Protein AF-A0A958YQZ8-F1 (afdb_monomer_lite)

Foldseek 3Di:
DPPDDDDPCVLVVVLVVVLVVLVVVVVVPPPPPDDVQLNVQQNVLVVQVSVLVVCCVPPNDDPVVSLVSQLVSQLSNCVRNVPWDQFPVCVVHTGGDDPVRRSVVRSCVSSVVVVVVVVVVPD

Structure (mmCIF, N/CA/C/O backbone):
data_AF-A0A958YQZ8-F1
#
_entry.id   AF-A0A958YQZ8-F1
#
loop_
_atom_site.group_PDB
_atom_site.id
_atom_site.type_symbol
_atom_site.label_atom_id
_atom_site.label_alt_id
_atom_site.label_comp_id
_atom_site.label_asym_id
_atom_site.label_entity_id
_atom_site.label_seq_id
_atom_site.pdbx_PDB_ins_code
_atom_site.Cartn_x
_atom_site.Cartn_y
_atom_site.Cartn_z
_atom_site.occupancy
_atom_site.B_iso_or_equiv
_atom_site.auth_seq_id
_atom_site.auth_comp_id
_atom_site.auth_asym_id
_atom_site.auth_atom_id
_atom_site.pdbx_PDB_model_num
ATOM 1 N N . MET A 1 1 ? -17.146 -11.829 32.261 1.00 47.09 1 MET A N 1
ATOM 2 C CA . MET A 1 1 ? -16.973 -10.360 32.243 1.00 47.09 1 MET A CA 1
ATOM 3 C C . MET A 1 1 ? -15.507 -10.042 31.974 1.00 47.09 1 MET A C 1
ATOM 5 O O . MET A 1 1 ? -14.703 -10.143 32.888 1.00 47.09 1 MET A O 1
ATOM 9 N N . HIS A 1 2 ? -15.154 -9.687 30.736 1.00 42.66 2 HIS A N 1
ATOM 10 C CA . HIS A 1 2 ? -13.933 -8.927 30.452 1.00 42.66 2 HIS A CA 1
ATOM 11 C C . HIS A 1 2 ? -14.367 -7.491 30.143 1.00 42.66 2 HIS A C 1
ATOM 13 O O . HIS A 1 2 ? -14.780 -7.169 29.036 1.00 42.66 2 HIS A O 1
ATOM 19 N N . THR A 1 3 ? -14.352 -6.649 31.176 1.00 56.81 3 THR A N 1
ATOM 20 C CA . THR A 1 3 ? -14.860 -5.264 31.177 1.00 56.81 3 THR A CA 1
ATOM 21 C C . THR A 1 3 ? -13.727 -4.255 30.950 1.00 56.81 3 THR A C 1
ATOM 23 O O . THR A 1 3 ? -13.669 -3.209 31.592 1.00 56.81 3 THR A O 1
ATOM 26 N N . LYS A 1 4 ? -12.765 -4.576 30.079 1.00 54.59 4 LYS A N 1
ATOM 27 C CA . LYS A 1 4 ? -11.696 -3.646 29.693 1.00 54.59 4 LYS A CA 1
ATOM 28 C C . LYS A 1 4 ? -11.652 -3.551 28.178 1.00 54.59 4 LYS A C 1
ATOM 30 O O . LYS A 1 4 ? -11.360 -4.539 27.517 1.00 54.59 4 LYS A O 1
ATOM 35 N N . LYS A 1 5 ? -11.924 -2.353 27.649 1.00 55.47 5 LYS A N 1
ATOM 36 C CA . LYS A 1 5 ? -11.602 -2.016 26.260 1.00 55.47 5 LYS A CA 1
ATOM 37 C C . LYS A 1 5 ? -10.091 -2.175 26.094 1.00 55.47 5 LYS A C 1
ATOM 39 O O . LYS A 1 5 ? -9.326 -1.454 26.734 1.00 55.47 5 LYS A O 1
ATOM 44 N N . THR A 1 6 ? -9.671 -3.154 25.305 1.00 55.38 6 THR A N 1
ATOM 45 C CA . THR A 1 6 ? -8.283 -3.291 24.871 1.00 55.38 6 THR A CA 1
ATOM 46 C C . THR A 1 6 ? -7.957 -2.112 23.956 1.00 55.38 6 THR A C 1
ATOM 48 O O . THR A 1 6 ? -8.745 -1.825 23.060 1.00 55.38 6 THR A O 1
ATOM 51 N N . PRO A 1 7 ? -6.863 -1.374 24.194 1.00 57.25 7 PRO A N 1
ATOM 52 C CA . PRO A 1 7 ? -6.561 -0.182 23.415 1.00 57.25 7 PRO A CA 1
ATOM 53 C C . PRO A 1 7 ? -6.204 -0.545 21.968 1.00 57.25 7 PRO A C 1
ATOM 55 O O . PRO A 1 7 ? -5.241 -1.259 21.716 1.00 57.25 7 PRO A O 1
ATOM 58 N N . ASN A 1 8 ? -6.940 0.027 21.018 1.00 59.41 8 ASN A N 1
ATOM 59 C CA . ASN A 1 8 ? -6.825 -0.184 19.569 1.00 59.41 8 ASN A CA 1
ATOM 60 C C . ASN A 1 8 ? -5.591 0.527 18.954 1.00 59.41 8 ASN A C 1
ATOM 62 O O . ASN A 1 8 ? -5.487 0.695 17.745 1.00 59.41 8 ASN A O 1
ATOM 66 N N . LEU A 1 9 ? -4.668 1.022 19.785 1.00 64.06 9 LEU A N 1
ATOM 67 C CA . LEU A 1 9 ? -3.596 1.946 19.389 1.00 64.06 9 LEU A CA 1
ATOM 68 C C . LEU A 1 9 ? -2.287 1.246 18.985 1.00 64.06 9 LEU A C 1
ATOM 70 O O . LEU A 1 9 ? -1.330 1.921 18.607 1.00 64.06 9 LEU A O 1
ATOM 74 N N . GLY A 1 10 ? -2.227 -0.090 19.034 1.00 70.44 10 GLY A N 1
ATOM 75 C CA . GLY A 1 10 ? -1.035 -0.857 18.645 1.00 70.44 10 GLY A CA 1
ATOM 76 C C . GLY A 1 10 ? -0.587 -0.583 17.204 1.00 70.44 10 GLY A C 1
ATOM 77 O O . GLY A 1 10 ? 0.603 -0.387 16.956 1.00 70.44 10 GLY A O 1
ATOM 78 N N . GLY A 1 11 ? -1.540 -0.450 16.273 1.00 78.75 11 GLY A N 1
ATOM 79 C CA . GLY A 1 11 ? -1.259 -0.113 14.873 1.00 78.75 11 GLY A CA 1
ATOM 80 C C . GLY A 1 11 ? -0.592 1.255 14.691 1.00 78.75 11 GLY A C 1
ATOM 81 O O . GLY A 1 11 ? 0.258 1.415 13.817 1.00 78.75 11 GLY A O 1
ATOM 82 N N . VAL A 1 12 ? -0.896 2.226 15.562 1.00 83.12 12 VAL A N 1
ATOM 83 C CA . VAL A 1 12 ? -0.253 3.553 15.558 1.00 83.12 12 VAL A CA 1
ATOM 84 C C . VAL A 1 12 ? 1.229 3.436 15.913 1.00 83.12 12 VAL A C 1
ATOM 86 O O . VAL A 1 12 ? 2.073 4.045 15.257 1.00 83.12 12 VAL A O 1
ATOM 89 N N . GLY A 1 13 ? 1.562 2.615 16.914 1.00 8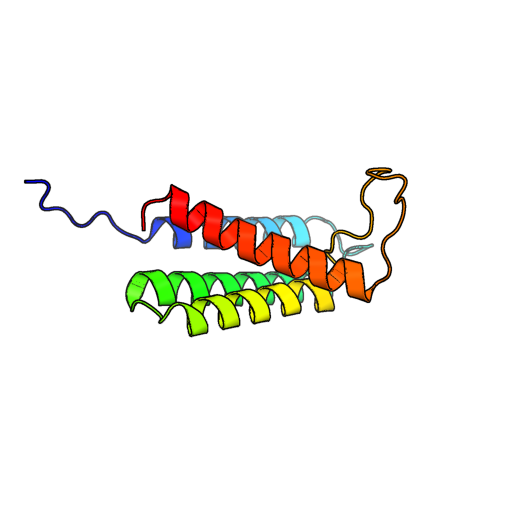5.94 13 GLY A N 1
ATOM 90 C CA . GLY A 1 13 ? 2.948 2.365 17.313 1.00 85.94 13 GLY A CA 1
ATOM 91 C C . GLY A 1 13 ? 3.769 1.704 16.204 1.00 85.94 13 GLY A C 1
ATOM 92 O O . GLY A 1 13 ? 4.882 2.149 15.921 1.00 85.94 13 GLY A O 1
ATOM 93 N N . ILE A 1 14 ? 3.198 0.698 15.529 1.00 87.50 14 ILE A N 1
ATOM 94 C CA . ILE A 1 14 ? 3.838 0.021 14.388 1.00 87.50 14 ILE A CA 1
ATOM 95 C C . ILE A 1 14 ? 4.070 1.007 13.237 1.00 87.50 14 ILE A C 1
ATOM 97 O O . ILE A 1 14 ? 5.170 1.062 12.691 1.00 87.50 14 ILE A O 1
ATOM 101 N N . PHE A 1 15 ? 3.066 1.822 12.901 1.00 89.38 15 PHE A N 1
ATOM 102 C CA . PHE A 1 15 ? 3.170 2.817 11.835 1.00 89.38 15 PHE A CA 1
ATOM 103 C C . PHE A 1 15 ? 4.274 3.850 12.098 1.00 89.38 15 PHE A C 1
ATOM 105 O O . PHE A 1 15 ? 5.068 4.145 11.200 1.00 89.38 15 PHE A O 1
ATOM 112 N N . ILE A 1 16 ? 4.356 4.374 13.327 1.00 89.31 16 ILE A N 1
ATOM 113 C CA . ILE A 1 16 ? 5.389 5.344 13.716 1.00 89.31 16 ILE A CA 1
ATOM 114 C C . ILE A 1 16 ? 6.776 4.704 13.635 1.00 89.31 16 ILE A C 1
ATOM 116 O O . ILE A 1 16 ? 7.675 5.287 13.030 1.00 89.31 16 ILE A O 1
ATOM 120 N N . ALA A 1 17 ? 6.948 3.504 14.200 1.00 90.88 17 ALA A N 1
ATOM 121 C CA . ALA A 1 17 ? 8.227 2.801 14.175 1.00 90.88 17 ALA A CA 1
ATOM 122 C C . ALA A 1 17 ? 8.686 2.522 12.736 1.00 90.88 17 ALA A C 1
ATOM 124 O O . ALA A 1 17 ? 9.812 2.857 12.377 1.00 90.88 17 ALA A O 1
ATOM 125 N N . PHE A 1 18 ? 7.794 1.998 11.892 1.00 90.00 18 PHE A N 1
ATOM 126 C CA . PHE A 1 18 ? 8.078 1.705 10.488 1.00 90.00 18 PHE A CA 1
ATOM 127 C C . PHE A 1 18 ? 8.444 2.961 9.687 1.00 90.00 18 PHE A C 1
ATOM 129 O O . PHE A 1 18 ? 9.461 2.976 8.992 1.00 90.00 18 PHE A O 1
ATOM 136 N N . SER A 1 19 ? 7.662 4.036 9.829 1.00 89.31 19 SER A N 1
ATOM 137 C CA . SER A 1 19 ? 7.919 5.308 9.140 1.00 89.31 19 SER A CA 1
ATOM 138 C C . SER A 1 19 ? 9.268 5.898 9.547 1.00 89.31 19 SER A C 1
ATOM 140 O O . SER A 1 19 ? 10.052 6.309 8.692 1.00 89.31 19 SER A O 1
ATOM 142 N N . LEU A 1 20 ? 9.582 5.877 10.846 1.00 89.56 20 LEU A N 1
ATOM 143 C CA . LEU A 1 20 ? 10.845 6.391 11.363 1.00 89.56 20 LEU A CA 1
ATOM 144 C C . LEU A 1 20 ? 12.036 5.536 10.908 1.00 89.56 20 LEU A C 1
ATOM 146 O O . LEU A 1 20 ? 13.055 6.085 10.495 1.00 89.56 20 LEU A O 1
ATOM 150 N N . SER A 1 21 ? 11.908 4.204 10.920 1.00 88.94 21 SER A N 1
ATOM 151 C CA . SER A 1 21 ? 12.942 3.300 10.405 1.00 88.94 21 SER A CA 1
ATOM 152 C C . SER A 1 21 ? 13.251 3.572 8.934 1.00 88.94 21 SER A C 1
ATOM 154 O O . SER A 1 21 ? 14.421 3.659 8.569 1.00 88.94 21 SER A O 1
ATOM 156 N N . ILE A 1 22 ? 12.227 3.768 8.100 1.00 85.25 22 ILE A N 1
ATOM 157 C CA . ILE A 1 22 ? 12.399 4.100 6.680 1.00 85.25 22 ILE A CA 1
ATOM 158 C C . ILE A 1 22 ? 13.086 5.457 6.502 1.00 85.25 22 ILE A C 1
ATOM 160 O O . ILE A 1 22 ? 13.984 5.576 5.671 1.00 85.25 22 ILE A O 1
ATOM 164 N N . MET A 1 23 ? 12.711 6.468 7.291 1.00 84.25 23 MET A N 1
ATOM 165 C CA . MET A 1 23 ? 13.344 7.790 7.233 1.00 84.25 23 MET A CA 1
ATOM 166 C C . MET A 1 23 ? 14.817 7.747 7.653 1.00 84.25 23 MET A C 1
ATOM 168 O O . MET A 1 23 ? 15.659 8.336 6.980 1.00 84.25 23 MET A O 1
ATOM 172 N N . ILE A 1 24 ? 15.144 7.028 8.732 1.00 85.62 24 ILE A N 1
ATOM 173 C CA . ILE A 1 24 ? 16.522 6.894 9.224 1.00 85.62 24 ILE A CA 1
ATOM 174 C C . ILE A 1 24 ? 17.371 6.106 8.224 1.00 85.62 24 ILE A C 1
ATOM 176 O O . ILE A 1 24 ? 18.436 6.569 7.827 1.00 85.62 24 ILE A O 1
ATOM 180 N N . LEU A 1 25 ? 16.903 4.938 7.776 1.00 82.81 25 LEU A N 1
ATOM 181 C CA . LEU A 1 25 ? 17.641 4.112 6.815 1.00 82.81 25 LEU A CA 1
ATOM 182 C C . LEU A 1 25 ? 17.796 4.814 5.462 1.00 82.81 25 LEU A C 1
ATOM 184 O O . LEU A 1 25 ? 18.869 4.750 4.862 1.00 82.81 25 LEU A O 1
ATOM 188 N N . GLY A 1 26 ? 16.749 5.506 5.006 1.00 77.88 26 GLY A N 1
ATOM 189 C CA . GLY A 1 26 ? 16.775 6.316 3.792 1.00 77.88 26 GLY A CA 1
ATOM 190 C C . GLY A 1 26 ? 17.726 7.510 3.890 1.00 77.88 26 GLY A C 1
ATOM 191 O O . GLY A 1 26 ? 18.358 7.847 2.898 1.00 77.88 26 GLY A O 1
ATOM 192 N N . GLY A 1 27 ? 17.868 8.119 5.072 1.00 74.94 27 GLY A N 1
ATOM 193 C CA . GLY A 1 27 ? 18.816 9.212 5.314 1.00 74.94 27 GLY A CA 1
ATOM 194 C C . GLY A 1 27 ? 20.270 8.763 5.510 1.00 74.94 27 GLY A C 1
ATOM 195 O O . GLY A 1 27 ? 21.182 9.516 5.182 1.00 74.94 27 GLY A O 1
ATOM 196 N N . LEU A 1 28 ? 20.502 7.549 6.029 1.00 76.44 28 LEU A N 1
ATOM 197 C CA . LEU A 1 28 ? 21.845 6.989 6.252 1.00 76.44 28 LEU A CA 1
ATOM 198 C C . LEU A 1 28 ? 22.474 6.397 4.984 1.00 76.44 28 LEU A C 1
ATOM 200 O O . LEU A 1 28 ? 23.694 6.436 4.829 1.00 76.44 28 LEU A O 1
ATOM 204 N N . LYS A 1 29 ? 21.667 5.839 4.073 1.00 69.56 29 LYS A N 1
ATOM 205 C CA . LYS A 1 29 ? 22.131 5.482 2.727 1.00 69.56 29 LYS A CA 1
ATOM 206 C C . LYS A 1 29 ? 22.280 6.773 1.925 1.00 69.56 29 LYS A C 1
ATOM 208 O O . LYS A 1 29 ? 21.316 7.234 1.324 1.00 69.56 29 LYS A O 1
ATOM 213 N N . SER A 1 30 ? 23.481 7.353 1.939 1.00 55.16 30 SER A N 1
ATOM 214 C CA . SER A 1 30 ? 23.836 8.533 1.145 1.00 55.16 30 SER A CA 1
ATOM 215 C C . SER A 1 30 ? 23.243 8.466 -0.267 1.00 55.16 30 SER A C 1
ATOM 217 O O . SER A 1 30 ? 23.299 7.431 -0.931 1.00 55.16 30 SER A O 1
ATOM 219 N N . PHE A 1 31 ? 22.657 9.591 -0.676 1.00 57.47 31 PHE A N 1
ATOM 220 C CA . PHE A 1 31 ? 21.773 9.844 -1.820 1.00 57.47 31 PHE A CA 1
ATOM 221 C C . PHE A 1 31 ? 22.336 9.561 -3.231 1.00 57.47 31 PHE A C 1
ATOM 223 O O . PHE A 1 31 ? 22.003 10.274 -4.171 1.00 57.47 31 PHE A O 1
ATOM 230 N N . GLU A 1 32 ? 23.176 8.549 -3.430 1.00 55.50 32 GLU A N 1
ATOM 231 C CA . GLU A 1 32 ? 23.785 8.303 -4.745 1.00 55.50 32 GLU A CA 1
ATOM 232 C C . GLU A 1 32 ? 22.815 7.620 -5.725 1.00 55.50 32 GLU A C 1
ATOM 234 O O . GLU A 1 32 ? 22.854 7.886 -6.923 1.00 55.50 32 GLU A O 1
ATOM 239 N N . HIS A 1 33 ? 21.877 6.802 -5.228 1.00 54.50 33 HIS A N 1
ATOM 240 C CA . HIS A 1 33 ? 20.911 6.086 -6.080 1.00 54.50 33 HIS A CA 1
ATOM 241 C C . HIS A 1 33 ? 19.474 6.039 -5.547 1.00 54.50 33 HIS A C 1
ATOM 243 O O . HIS A 1 33 ? 18.587 5.513 -6.219 1.00 54.50 33 HIS A O 1
ATOM 249 N N . PHE A 1 34 ? 19.212 6.580 -4.354 1.00 57.84 34 PHE A N 1
ATOM 250 C CA . PHE A 1 34 ? 17.878 6.541 -3.762 1.00 57.84 34 PHE A CA 1
ATOM 251 C C . PHE A 1 34 ? 17.115 7.833 -4.067 1.00 57.84 34 PHE A C 1
ATOM 253 O O . PHE A 1 34 ? 17.467 8.913 -3.592 1.00 57.84 34 PHE A O 1
ATOM 260 N N . GLN A 1 35 ? 16.066 7.729 -4.884 1.00 69.94 35 GLN A N 1
ATOM 261 C CA . GLN A 1 35 ? 15.237 8.870 -5.262 1.00 69.94 35 GLN A CA 1
ATOM 262 C C . GLN A 1 35 ? 14.391 9.299 -4.059 1.00 69.94 35 GLN A C 1
ATOM 264 O O . GLN A 1 35 ? 13.367 8.690 -3.760 1.00 69.94 35 GLN A O 1
ATOM 269 N N . ILE A 1 36 ? 14.796 10.378 -3.383 1.00 73.50 36 ILE A N 1
ATOM 270 C CA . ILE A 1 36 ? 14.067 10.987 -2.250 1.00 73.50 36 ILE A CA 1
ATOM 271 C C . ILE A 1 36 ? 12.573 11.150 -2.566 1.00 73.50 36 ILE A C 1
ATOM 273 O O . ILE A 1 36 ? 11.725 10.922 -1.706 1.00 73.50 36 ILE A O 1
ATOM 277 N N . GLY A 1 37 ? 12.244 11.488 -3.818 1.00 73.50 37 GLY A N 1
ATOM 278 C CA . GLY A 1 37 ? 10.865 11.572 -4.294 1.00 73.50 37 GLY A CA 1
ATOM 279 C C . GLY A 1 37 ? 10.081 10.274 -4.085 1.00 73.50 37 GLY A C 1
ATOM 280 O O . GLY A 1 37 ? 9.003 10.317 -3.501 1.00 73.50 37 GLY A O 1
ATOM 281 N N . GLN A 1 38 ? 10.635 9.121 -4.475 1.00 74.56 38 GLN A N 1
ATOM 282 C CA . GLN A 1 38 ? 9.991 7.813 -4.294 1.00 74.56 38 GLN A CA 1
ATOM 283 C C . GLN A 1 38 ? 9.768 7.486 -2.813 1.00 74.56 38 GLN A C 1
ATOM 285 O O . GLN A 1 38 ? 8.727 6.942 -2.455 1.00 74.56 38 GLN A O 1
ATOM 290 N N . LEU A 1 39 ? 10.706 7.871 -1.940 1.00 78.81 39 LEU A N 1
ATOM 291 C CA . LEU A 1 39 ? 10.572 7.692 -0.494 1.00 78.81 39 LEU A CA 1
ATOM 292 C C . LEU A 1 39 ? 9.427 8.523 0.090 1.00 78.81 39 LEU A C 1
ATOM 294 O O . LEU A 1 39 ? 8.607 8.004 0.843 1.00 78.81 39 LEU A O 1
ATOM 298 N N . LEU A 1 40 ? 9.366 9.810 -0.259 1.00 80.50 40 LEU A N 1
ATOM 299 C CA . LEU A 1 40 ? 8.310 10.717 0.198 1.00 80.50 40 LEU A CA 1
ATOM 300 C C . LEU A 1 40 ? 6.938 10.266 -0.300 1.00 80.50 40 LEU A C 1
ATOM 302 O O . LEU A 1 40 ? 5.957 10.310 0.438 1.00 80.50 40 LEU A O 1
ATOM 306 N N . LEU A 1 41 ? 6.884 9.797 -1.541 1.00 77.81 41 LEU A N 1
ATOM 307 C CA . LEU A 1 41 ? 5.684 9.263 -2.159 1.00 77.81 41 LEU A CA 1
ATOM 308 C C . LEU A 1 41 ? 5.221 7.959 -1.493 1.00 77.81 41 LEU A C 1
ATOM 310 O O . LEU A 1 41 ? 4.032 7.806 -1.207 1.00 77.81 41 LEU A O 1
ATOM 314 N N . LEU A 1 42 ? 6.153 7.057 -1.174 1.00 80.12 42 LEU A N 1
ATOM 315 C CA . LEU A 1 42 ? 5.872 5.857 -0.389 1.00 80.12 42 LEU A CA 1
ATOM 316 C C . LEU A 1 42 ? 5.335 6.227 1.000 1.00 80.12 42 LEU A C 1
ATOM 318 O O . LEU A 1 42 ? 4.293 5.709 1.396 1.00 80.12 42 LEU A O 1
ATOM 322 N N . LEU A 1 43 ? 5.998 7.153 1.707 1.00 85.75 43 LEU A N 1
ATOM 323 C CA . LEU A 1 43 ? 5.570 7.659 3.017 1.00 85.75 43 LEU A CA 1
ATOM 324 C C . LEU A 1 43 ? 4.160 8.265 2.956 1.00 85.75 43 LEU A C 1
ATOM 326 O O . LEU A 1 43 ? 3.323 7.972 3.810 1.00 85.75 43 LEU A O 1
ATOM 330 N N . ALA A 1 44 ? 3.857 9.062 1.929 1.00 82.94 44 ALA A N 1
ATOM 331 C CA . ALA A 1 44 ? 2.525 9.624 1.725 1.00 82.94 44 ALA A CA 1
ATOM 332 C C . ALA A 1 44 ? 1.469 8.524 1.524 1.00 82.94 44 ALA A C 1
ATOM 334 O O . ALA A 1 44 ? 0.412 8.554 2.155 1.00 82.94 44 ALA A O 1
ATOM 335 N N . ALA A 1 45 ? 1.767 7.518 0.700 1.00 79.00 45 ALA A N 1
ATOM 336 C CA . ALA A 1 45 ? 0.832 6.440 0.407 1.00 79.00 45 ALA A CA 1
ATOM 337 C C . ALA A 1 45 ? 0.562 5.532 1.624 1.00 79.00 45 ALA A C 1
ATOM 339 O O . ALA A 1 45 ? -0.600 5.234 1.915 1.00 79.00 45 ALA A O 1
ATOM 340 N N . ILE A 1 46 ? 1.595 5.157 2.394 1.00 83.25 46 ILE A N 1
ATOM 341 C CA . ILE A 1 46 ? 1.403 4.398 3.645 1.00 83.25 46 ILE A CA 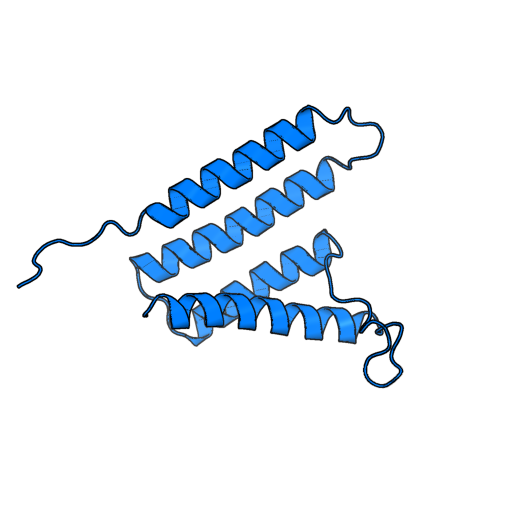1
ATOM 342 C C . ILE A 1 46 ? 0.657 5.225 4.700 1.00 83.25 46 ILE A C 1
ATOM 344 O O . ILE A 1 46 ? -0.140 4.670 5.451 1.00 83.25 46 ILE A O 1
ATOM 348 N N . THR A 1 47 ? 0.855 6.548 4.725 1.00 87.06 47 THR A N 1
ATOM 349 C CA . THR A 1 47 ? 0.141 7.456 5.634 1.00 87.06 47 THR A CA 1
ATOM 350 C C . THR A 1 47 ? -1.349 7.494 5.300 1.00 87.06 47 THR A C 1
ATOM 352 O O . THR A 1 47 ? -2.187 7.388 6.195 1.00 87.06 47 THR A O 1
ATOM 355 N N . ILE A 1 48 ? -1.701 7.581 4.012 1.00 82.00 48 ILE A N 1
ATOM 356 C CA . ILE A 1 48 ? -3.097 7.522 3.557 1.00 82.00 48 ILE A CA 1
ATOM 357 C C . ILE A 1 48 ? -3.733 6.179 3.937 1.00 82.00 48 ILE A C 1
ATOM 359 O O . ILE A 1 48 ? -4.833 6.170 4.493 1.00 82.00 48 ILE A O 1
ATOM 363 N N . MET A 1 49 ? -3.047 5.055 3.689 1.00 80.25 49 MET A N 1
ATOM 364 C CA . MET A 1 49 ? -3.541 3.729 4.089 1.00 80.25 49 MET A CA 1
ATOM 365 C C . MET A 1 49 ? -3.745 3.624 5.602 1.00 80.25 49 MET A C 1
ATOM 367 O O . MET A 1 49 ? -4.781 3.130 6.043 1.00 80.25 49 MET A O 1
ATOM 371 N N . PHE A 1 50 ? -2.800 4.135 6.391 1.00 85.38 50 PHE A N 1
ATOM 372 C CA . PHE A 1 50 ? -2.883 4.137 7.846 1.00 85.38 50 PHE A CA 1
ATOM 373 C C . PHE A 1 50 ? -4.101 4.919 8.350 1.00 85.38 50 PHE A C 1
ATOM 375 O O . PHE A 1 50 ? -4.900 4.377 9.109 1.00 85.38 50 PHE A O 1
ATOM 382 N N . PHE A 1 51 ? -4.306 6.158 7.889 1.00 82.88 51 PHE A N 1
ATOM 383 C CA . PHE A 1 51 ? -5.471 6.944 8.305 1.00 82.88 51 PHE A CA 1
ATOM 384 C C . PHE A 1 51 ? -6.794 6.331 7.849 1.00 82.88 51 PHE A C 1
ATOM 386 O O . PHE A 1 51 ? -7.789 6.450 8.563 1.00 82.88 51 PHE A O 1
ATOM 393 N N . LEU A 1 52 ? -6.824 5.668 6.689 1.00 78.75 52 LEU A N 1
ATOM 394 C CA . LEU A 1 52 ? -8.004 4.928 6.254 1.00 78.75 52 LEU A CA 1
ATOM 395 C C . LEU A 1 52 ? -8.323 3.775 7.217 1.00 78.75 52 LEU A C 1
ATOM 397 O O . LEU A 1 52 ? -9.482 3.624 7.597 1.00 78.75 52 LEU A O 1
ATOM 401 N N . GLY A 1 53 ? -7.303 3.012 7.628 1.00 77.50 53 GLY A N 1
ATOM 402 C CA . GLY A 1 53 ? -7.428 1.933 8.611 1.00 77.50 53 GLY A CA 1
ATOM 403 C C . GLY A 1 53 ? -7.898 2.450 9.968 1.00 77.50 53 GLY A C 1
ATOM 404 O O . GLY A 1 53 ? -8.943 2.035 10.452 1.00 77.50 53 GLY A O 1
ATOM 405 N N . VAL A 1 54 ? -7.225 3.468 10.514 1.00 80.00 54 VAL A N 1
ATOM 406 C CA . VAL A 1 54 ? -7.609 4.085 11.796 1.00 80.00 54 VAL A CA 1
ATOM 407 C C . VAL A 1 54 ? -9.034 4.641 11.752 1.00 80.00 54 VAL A C 1
ATOM 409 O O . VAL A 1 54 ? -9.792 4.497 12.706 1.00 80.00 54 VAL A O 1
ATOM 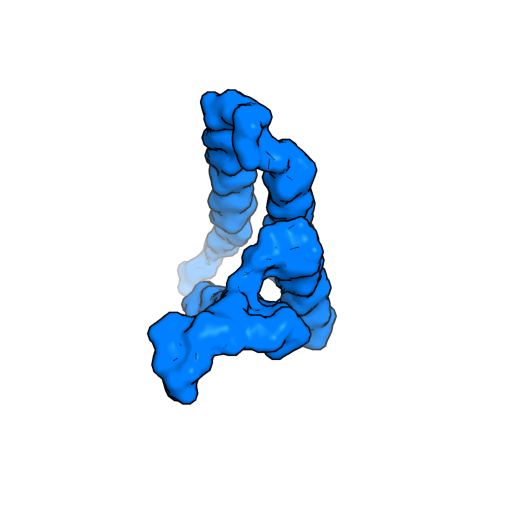412 N N . LYS A 1 55 ? -9.433 5.288 10.651 1.00 78.69 55 LYS A N 1
ATOM 413 C CA . LYS A 1 55 ? -10.795 5.815 10.507 1.00 78.69 55 LYS A CA 1
ATOM 414 C C . LYS A 1 55 ? -11.841 4.697 10.497 1.00 78.69 55 LYS A C 1
ATOM 416 O O . LYS A 1 55 ? -12.925 4.894 11.046 1.00 78.69 55 LYS A O 1
ATOM 421 N N . ASP A 1 56 ? -11.533 3.568 9.867 1.00 74.38 56 ASP A N 1
ATOM 422 C CA . ASP A 1 56 ? -12.400 2.392 9.870 1.00 74.38 56 ASP A CA 1
ATOM 423 C C . ASP A 1 56 ? -12.541 1.804 11.278 1.00 74.38 56 ASP A C 1
ATOM 425 O O . ASP A 1 56 ? -13.666 1.658 11.755 1.00 74.38 56 ASP A O 1
ATOM 429 N N . ASP A 1 57 ? -11.420 1.614 11.979 1.00 70.88 57 ASP A N 1
ATOM 430 C CA . ASP A 1 57 ? -11.379 1.050 13.335 1.00 70.88 57 ASP A CA 1
ATOM 431 C C . ASP A 1 57 ? -12.092 1.929 14.376 1.00 70.88 57 ASP A C 1
ATOM 433 O O . ASP A 1 57 ? -12.616 1.426 15.373 1.00 70.88 57 ASP A O 1
ATOM 437 N N . LEU A 1 58 ? -12.109 3.254 14.172 1.00 70.81 58 LEU A N 1
ATOM 438 C CA . LEU A 1 58 ? -12.697 4.207 15.119 1.00 70.81 58 LEU A CA 1
ATOM 439 C C . LEU A 1 58 ? -14.179 4.511 14.871 1.00 70.81 58 LEU A C 1
ATOM 441 O O . LEU A 1 58 ? -14.914 4.734 15.833 1.00 70.81 58 LEU A O 1
ATOM 445 N N . ILE A 1 59 ? -14.610 4.615 13.609 1.00 71.25 59 ILE A N 1
ATOM 446 C CA . ILE A 1 59 ? -15.933 5.170 13.255 1.00 71.25 59 ILE A CA 1
ATOM 447 C C . ILE A 1 59 ? -16.826 4.131 12.557 1.00 71.25 59 ILE A C 1
ATOM 449 O O . ILE A 1 59 ? -18.042 4.314 12.518 1.00 71.25 59 ILE A O 1
ATOM 453 N N . GLY A 1 60 ? -16.258 3.033 12.046 1.00 68.50 60 GLY A N 1
ATOM 454 C CA . GLY A 1 60 ? -16.978 2.032 11.262 1.00 68.50 60 GLY A CA 1
ATOM 455 C C . GLY A 1 60 ? -17.388 2.590 9.899 1.00 68.50 60 GLY A C 1
ATOM 456 O O . GLY A 1 60 ? -18.371 3.323 9.761 1.00 68.50 60 GLY A O 1
ATOM 457 N N . ILE A 1 61 ? -16.636 2.258 8.849 1.00 77.50 61 ILE A N 1
ATOM 458 C CA . ILE A 1 61 ? -16.947 2.707 7.490 1.00 77.50 61 ILE A CA 1
ATOM 459 C C . ILE A 1 61 ? -17.812 1.647 6.798 1.00 77.50 61 ILE A C 1
ATOM 461 O O . ILE A 1 61 ? -17.582 0.448 6.901 1.00 77.50 61 ILE A O 1
ATOM 465 N N . SER A 1 62 ? -18.818 2.078 6.027 1.00 82.94 62 SER A N 1
ATOM 466 C CA . SER A 1 62 ? -19.609 1.144 5.212 1.00 82.94 62 SER A CA 1
ATOM 467 C C . SER A 1 62 ? -18.691 0.320 4.285 1.00 82.94 62 SER A C 1
ATOM 469 O O . SER A 1 62 ? -17.846 0.938 3.622 1.00 82.94 62 SER A O 1
ATOM 471 N N . PRO A 1 63 ? -18.898 -1.000 4.111 1.00 79.88 63 PRO A N 1
ATOM 472 C CA . PRO A 1 63 ? -17.972 -1.878 3.382 1.00 79.88 63 PRO A CA 1
ATOM 473 C C . PRO A 1 63 ? -17.563 -1.373 1.990 1.00 79.88 63 PRO A C 1
ATOM 475 O O . PRO A 1 63 ? -16.395 -1.430 1.616 1.00 79.88 63 PRO A O 1
ATOM 478 N N . LYS A 1 64 ? -18.502 -0.777 1.240 1.00 84.38 64 LYS A N 1
ATOM 479 C CA . LYS A 1 64 ? -18.232 -0.196 -0.088 1.00 84.38 64 LYS A CA 1
ATOM 480 C C . LYS A 1 64 ? -17.238 0.972 -0.045 1.00 84.38 64 LYS A C 1
ATOM 482 O O . LYS A 1 64 ? -16.363 1.069 -0.897 1.00 84.38 64 LYS A O 1
ATOM 487 N N . LYS A 1 65 ? -17.367 1.859 0.947 1.00 82.12 65 LYS A N 1
ATOM 488 C CA . LYS A 1 65 ? -16.471 3.014 1.129 1.00 82.12 65 LYS A CA 1
ATOM 489 C C . LYS A 1 65 ? -15.096 2.577 1.643 1.00 82.12 65 LYS A C 1
ATOM 491 O O . LYS A 1 65 ? -14.101 3.159 1.224 1.00 82.12 65 LYS A O 1
ATOM 496 N N . LYS A 1 66 ? -15.043 1.539 2.490 1.00 82.56 66 LYS A N 1
ATOM 497 C CA . LYS A 1 66 ? -13.792 0.914 2.948 1.00 82.56 66 LYS A CA 1
ATOM 498 C C . LYS A 1 66 ? -13.012 0.343 1.764 1.00 82.56 66 LYS A C 1
ATOM 500 O O . LYS A 1 66 ? -11.866 0.725 1.551 1.00 82.56 66 LYS A O 1
ATOM 505 N N . PHE A 1 67 ? -1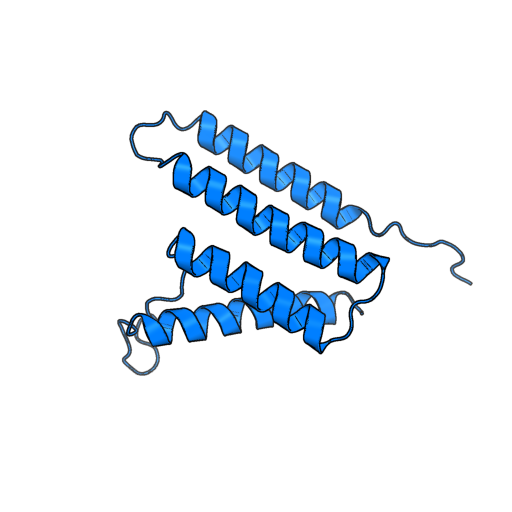3.672 -0.475 0.943 1.00 85.62 67 PHE A N 1
ATOM 506 C CA . PHE A 1 67 ? -13.071 -1.061 -0.255 1.00 85.62 67 PHE A CA 1
ATOM 507 C C . PHE A 1 67 ? -12.571 0.008 -1.235 1.00 85.62 67 PHE A C 1
ATOM 509 O O . PHE A 1 67 ? -11.436 -0.067 -1.694 1.00 85.62 67 PHE A O 1
ATOM 516 N N . LEU A 1 68 ? -13.380 1.039 -1.517 1.00 87.31 68 LEU A N 1
ATOM 517 C CA . LEU A 1 68 ? -12.976 2.121 -2.419 1.00 87.31 68 LEU A CA 1
ATOM 518 C C . LEU A 1 68 ? -11.749 2.876 -1.890 1.00 87.31 68 LEU A C 1
ATOM 520 O O . LEU A 1 68 ? -10.832 3.157 -2.654 1.00 87.31 68 LEU A O 1
ATOM 524 N N . GLY A 1 69 ? -11.704 3.165 -0.588 1.00 84.38 69 GLY A N 1
ATOM 525 C CA . GLY A 1 69 ? -10.556 3.819 0.034 1.00 84.38 69 GLY A CA 1
ATOM 526 C C . GLY A 1 69 ? -9.277 2.982 -0.035 1.00 84.38 69 GLY A C 1
ATOM 527 O O . GLY A 1 69 ? -8.224 3.506 -0.391 1.00 84.38 69 GLY A O 1
ATOM 528 N N . GLN A 1 70 ? -9.376 1.678 0.240 1.00 86.88 70 GLN A N 1
ATOM 529 C CA . GLN A 1 70 ? -8.248 0.746 0.124 1.00 86.88 70 GLN A CA 1
ATOM 530 C C . GLN A 1 70 ? -7.768 0.644 -1.327 1.00 86.88 70 GLN A C 1
ATOM 532 O O . GLN A 1 70 ? -6.569 0.718 -1.578 1.00 86.88 70 GLN A O 1
ATOM 537 N N . ALA A 1 71 ? -8.693 0.542 -2.284 1.00 89.69 71 ALA A N 1
ATOM 538 C CA . ALA A 1 71 ? -8.371 0.490 -3.704 1.00 89.69 71 ALA A CA 1
ATOM 539 C C . ALA A 1 71 ? -7.699 1.785 -4.185 1.00 89.69 71 ALA A C 1
ATOM 541 O O . ALA A 1 71 ? -6.694 1.728 -4.882 1.00 89.69 71 ALA A O 1
ATOM 542 N N . MET A 1 72 ? -8.191 2.959 -3.780 1.00 87.56 72 MET A N 1
ATOM 543 C CA . MET A 1 72 ? -7.563 4.237 -4.136 1.00 87.56 72 MET A CA 1
ATOM 544 C C . MET A 1 72 ? -6.148 4.358 -3.563 1.00 87.56 72 MET A C 1
ATOM 546 O O . MET A 1 72 ? -5.235 4.775 -4.272 1.00 87.56 72 MET A O 1
ATOM 550 N N . ALA A 1 73 ? -5.951 3.972 -2.301 1.00 84.19 73 ALA A N 1
ATOM 551 C CA . ALA A 1 73 ? -4.643 4.035 -1.663 1.00 84.19 73 ALA A CA 1
ATOM 552 C C . ALA A 1 73 ? -3.651 3.033 -2.283 1.00 84.19 73 ALA A C 1
ATOM 554 O O . ALA A 1 73 ? -2.518 3.399 -2.584 1.00 84.19 73 ALA A O 1
ATOM 555 N N . ALA A 1 74 ? -4.090 1.800 -2.550 1.00 88.69 74 ALA A N 1
ATOM 556 C CA . ALA A 1 74 ? -3.287 0.787 -3.229 1.00 88.69 74 ALA A CA 1
ATOM 557 C C . ALA A 1 74 ? -2.938 1.196 -4.671 1.00 88.69 74 ALA A C 1
ATOM 559 O O . ALA A 1 74 ? -1.788 1.063 -5.082 1.00 88.69 74 ALA A O 1
ATOM 560 N N . ALA A 1 75 ? -3.894 1.758 -5.419 1.00 89.62 75 ALA A N 1
ATOM 561 C CA . ALA A 1 75 ? -3.645 2.289 -6.756 1.00 89.62 75 ALA A CA 1
ATOM 562 C C . ALA A 1 75 ? -2.619 3.429 -6.727 1.00 89.62 75 ALA A C 1
ATOM 564 O O . ALA A 1 75 ? -1.734 3.468 -7.577 1.00 89.62 75 ALA A O 1
ATOM 565 N N . LEU A 1 76 ? -2.696 4.320 -5.732 1.00 85.31 76 LEU A N 1
ATOM 566 C CA . LEU A 1 76 ? -1.711 5.382 -5.559 1.00 85.31 76 LEU A CA 1
ATOM 567 C C . LEU A 1 76 ? -0.309 4.809 -5.328 1.00 85.31 76 LEU A C 1
ATOM 569 O O . LEU A 1 76 ? 0.615 5.257 -5.992 1.00 85.31 76 LEU A O 1
ATOM 573 N N . VAL A 1 77 ? -0.144 3.805 -4.455 1.00 84.56 77 VAL A N 1
ATOM 574 C CA . VAL A 1 77 ? 1.158 3.132 -4.273 1.00 84.56 77 VAL A CA 1
ATOM 575 C C . VAL A 1 77 ? 1.665 2.607 -5.614 1.00 84.56 77 VAL A C 1
ATOM 577 O O . VAL A 1 77 ? 2.752 2.981 -6.037 1.00 84.56 77 VAL A O 1
ATOM 580 N N . ILE A 1 78 ? 0.858 1.795 -6.301 1.00 89.44 78 ILE A N 1
ATOM 581 C CA . ILE A 1 78 ? 1.250 1.116 -7.542 1.00 89.44 78 ILE A CA 1
ATOM 582 C C . ILE A 1 78 ? 1.674 2.117 -8.622 1.00 89.44 78 ILE A C 1
ATOM 584 O O . ILE A 1 78 ? 2.732 1.959 -9.222 1.00 89.44 78 ILE A O 1
ATOM 588 N N . LEU A 1 79 ? 0.871 3.154 -8.871 1.00 86.31 79 LEU A N 1
ATOM 589 C CA . LEU A 1 79 ? 1.131 4.114 -9.949 1.00 86.31 79 LEU A CA 1
ATOM 590 C C . LEU A 1 79 ? 2.345 5.004 -9.678 1.00 86.31 79 LEU A C 1
ATOM 592 O O . LEU A 1 79 ? 2.943 5.535 -10.610 1.00 86.31 79 LEU A O 1
ATOM 596 N N . VAL A 1 80 ? 2.682 5.197 -8.407 1.00 81.44 80 VAL A N 1
ATOM 597 C CA . VAL A 1 80 ? 3.700 6.154 -7.988 1.00 81.44 80 VAL A CA 1
ATOM 598 C C . VAL A 1 80 ? 5.058 5.492 -7.768 1.00 81.44 80 VAL A C 1
ATOM 600 O O . VAL A 1 80 ? 6.088 6.096 -8.061 1.00 81.44 80 VAL A O 1
ATOM 603 N N . THR A 1 81 ? 5.076 4.268 -7.242 1.00 78.00 81 THR A N 1
ATOM 604 C CA . THR A 1 81 ? 6.318 3.543 -6.938 1.00 78.00 81 THR A CA 1
ATOM 605 C C . THR A 1 81 ? 6.643 2.459 -7.964 1.00 78.00 81 THR A C 1
ATOM 607 O O . THR A 1 81 ? 7.723 1.880 -7.892 1.00 78.00 81 THR A O 1
ATOM 610 N N . ASP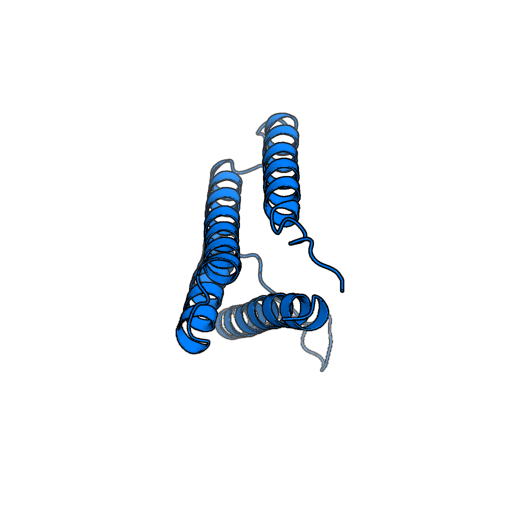 A 1 82 ? 5.719 2.160 -8.884 1.00 86.12 82 ASP A N 1
ATOM 611 C CA . ASP A 1 82 ? 5.745 0.990 -9.778 1.00 86.12 82 ASP A CA 1
ATOM 612 C C . ASP A 1 82 ? 5.933 -0.343 -9.024 1.00 86.12 82 ASP A C 1
ATOM 614 O O . ASP A 1 82 ? 6.330 -1.356 -9.599 1.00 86.12 82 ASP A O 1
ATOM 618 N N . VAL A 1 83 ? 5.615 -0.373 -7.720 1.00 86.56 83 VAL A N 1
ATOM 619 C CA . VAL A 1 83 ? 5.606 -1.605 -6.923 1.00 86.56 83 VAL A CA 1
ATOM 620 C C . VAL A 1 83 ? 4.349 -2.385 -7.281 1.00 86.56 83 VAL A C 1
ATOM 622 O O . VAL A 1 83 ? 3.255 -2.132 -6.773 1.00 86.56 83 VAL A O 1
ATOM 625 N N . ARG A 1 84 ? 4.525 -3.340 -8.190 1.00 92.81 84 ARG A N 1
ATOM 626 C CA . ARG A 1 84 ? 3.482 -4.224 -8.704 1.00 92.81 84 ARG A CA 1
ATOM 627 C C . ARG A 1 84 ? 4.056 -5.596 -9.030 1.00 92.81 84 ARG A C 1
ATOM 629 O O . ARG A 1 84 ? 5.237 -5.743 -9.325 1.00 92.81 84 ARG A O 1
ATOM 636 N N . ILE A 1 85 ? 3.184 -6.592 -9.031 1.00 93.81 85 ILE A N 1
ATOM 637 C CA . ILE A 1 85 ? 3.443 -7.947 -9.512 1.00 93.81 85 ILE A CA 1
ATOM 638 C C . ILE A 1 85 ? 3.558 -7.875 -11.037 1.00 93.81 85 ILE A C 1
ATOM 640 O O . ILE A 1 85 ? 2.547 -7.831 -11.740 1.00 93.81 85 ILE A O 1
ATOM 644 N N . ASN A 1 86 ? 4.781 -7.757 -11.551 1.00 94.38 86 ASN A N 1
ATOM 645 C CA . ASN A 1 86 ? 5.085 -7.581 -12.976 1.00 94.38 86 ASN A CA 1
ATOM 646 C C . ASN A 1 86 ? 5.356 -8.903 -13.713 1.00 94.38 86 ASN A C 1
ATOM 648 O O . ASN A 1 86 ? 5.397 -8.909 -14.939 1.00 94.38 86 ASN A O 1
ATOM 652 N N . ASN A 1 87 ? 5.480 -10.009 -12.988 1.00 93.00 87 ASN A N 1
ATOM 653 C CA . ASN A 1 87 ? 5.662 -11.354 -13.508 1.00 93.00 87 ASN A CA 1
ATOM 654 C C . ASN A 1 87 ? 4.935 -12.369 -12.613 1.00 93.00 87 ASN A C 1
ATOM 656 O O . ASN A 1 87 ? 4.398 -12.015 -11.565 1.00 93.00 87 ASN A O 1
ATOM 660 N N . LEU A 1 88 ? 4.885 -13.625 -13.055 1.00 91.94 88 LEU A N 1
ATOM 661 C CA . LEU A 1 88 ? 4.424 -14.747 -12.234 1.00 91.94 88 LEU A CA 1
ATOM 662 C C . LEU A 1 88 ? 5.518 -15.819 -12.086 1.00 91.94 88 LEU A C 1
ATOM 664 O O . LEU A 1 88 ? 5.207 -16.973 -11.811 1.00 91.94 88 LEU A O 1
ATOM 668 N N . ASP A 1 89 ? 6.781 -15.451 -12.332 1.00 90.62 89 ASP A N 1
ATOM 669 C CA . ASP A 1 89 ? 7.958 -16.327 -12.238 1.00 90.62 89 ASP A CA 1
ATOM 670 C C . ASP A 1 89 ? 7.802 -17.692 -12.946 1.00 90.62 89 ASP A C 1
ATOM 672 O O . ASP A 1 89 ? 8.235 -18.734 -12.454 1.00 90.62 89 ASP A O 1
ATOM 676 N N . GLY A 1 90 ? 7.156 -17.704 -14.118 1.00 89.56 90 GLY A N 1
ATOM 677 C CA . GLY A 1 90 ? 6.947 -18.917 -14.914 1.00 89.56 90 GLY A CA 1
ATOM 678 C C . GLY A 1 90 ? 5.707 -19.731 -14.525 1.00 89.56 90 GLY A C 1
ATOM 679 O O . GLY A 1 90 ? 5.427 -20.756 -15.155 1.00 89.56 90 GLY A O 1
ATOM 680 N N . LEU A 1 91 ? 4.908 -19.274 -13.555 1.00 90.25 91 LEU A N 1
ATOM 681 C CA . LEU A 1 91 ? 3.587 -19.837 -13.274 1.00 90.25 91 LEU A CA 1
ATOM 682 C C . LEU A 1 91 ? 2.716 -19.749 -14.537 1.00 90.25 91 LEU A C 1
ATOM 684 O O . LEU A 1 91 ? 2.598 -18.695 -15.162 1.00 90.25 91 LEU A O 1
ATOM 688 N N . PHE A 1 92 ? 2.127 -20.876 -14.939 1.00 89.75 92 PHE A N 1
ATOM 689 C CA . PHE A 1 92 ? 1.385 -21.017 -16.202 1.00 89.75 92 PHE A CA 1
ATOM 690 C C . PHE A 1 92 ? 2.192 -20.663 -17.470 1.00 89.75 92 PHE A C 1
ATOM 692 O O . PHE A 1 92 ? 1.607 -20.394 -18.516 1.00 89.75 92 PHE A O 1
ATOM 699 N N . GLY A 1 93 ? 3.529 -20.660 -17.397 1.00 90.12 93 GLY A N 1
ATOM 700 C CA . GLY A 1 93 ? 4.407 -20.234 -18.492 1.00 90.12 93 GLY A CA 1
ATOM 701 C C . GLY A 1 93 ? 4.496 -18.713 -18.675 1.00 90.12 93 GLY A C 1
ATOM 702 O O . GLY A 1 93 ? 5.030 -18.258 -19.685 1.00 90.12 93 GLY A O 1
ATOM 703 N N . ILE A 1 94 ? 3.980 -17.923 -17.725 1.00 90.88 94 ILE A N 1
ATOM 704 C CA . ILE A 1 94 ? 3.959 -16.459 -17.796 1.00 90.88 94 ILE A CA 1
ATOM 705 C C . ILE A 1 94 ? 5.185 -15.890 -17.076 1.00 90.88 94 ILE A C 1
ATOM 707 O O . ILE A 1 94 ? 5.310 -15.968 -15.853 1.00 90.88 94 ILE A O 1
ATOM 711 N N . TRP A 1 95 ? 6.076 -15.278 -17.854 1.00 90.62 95 TRP A N 1
ATOM 712 C CA . TRP A 1 95 ? 7.308 -14.653 -17.360 1.00 90.62 95 TRP A CA 1
ATOM 713 C C . TRP A 1 95 ? 7.195 -13.149 -17.167 1.00 90.62 95 TRP A C 1
ATOM 715 O O . TRP A 1 95 ? 7.880 -12.598 -16.320 1.00 90.62 95 TRP A O 1
ATOM 725 N N . GLU A 1 96 ? 6.322 -12.487 -17.919 1.00 92.38 96 GLU A N 1
ATOM 726 C CA . GLU A 1 96 ? 6.075 -11.055 -17.799 1.00 92.38 96 GLU A CA 1
ATOM 727 C C . GLU A 1 96 ? 4.588 -10.782 -18.002 1.00 92.38 96 GLU A C 1
ATOM 729 O O . GLU A 1 96 ? 3.921 -11.405 -18.833 1.00 92.38 96 GLU A O 1
ATOM 734 N N . LEU A 1 97 ? 4.061 -9.848 -17.218 1.00 93.00 97 LEU A N 1
ATOM 735 C CA . LEU A 1 97 ? 2.677 -9.413 -17.289 1.00 93.00 97 LEU A CA 1
ATOM 736 C C . LEU A 1 97 ? 2.582 -8.078 -18.036 1.00 93.00 97 LEU A C 1
ATOM 738 O O . LEU A 1 97 ? 3.317 -7.138 -17.712 1.00 93.00 97 LEU A O 1
ATOM 742 N N . PRO A 1 98 ? 1.612 -7.928 -18.958 1.00 93.94 98 PRO A N 1
ATOM 743 C CA . PRO A 1 98 ? 1.269 -6.628 -19.518 1.00 93.94 98 PRO A CA 1
ATOM 744 C C . PRO A 1 98 ? 0.962 -5.618 -18.409 1.00 93.94 98 PRO A C 1
ATOM 746 O O . PRO A 1 98 ? 0.306 -5.961 -17.423 1.00 93.94 98 PRO A O 1
ATOM 749 N N . TYR A 1 99 ? 1.384 -4.363 -18.588 1.00 92.81 99 TYR A N 1
ATOM 750 C CA . TYR A 1 99 ? 1.304 -3.324 -17.552 1.00 92.81 99 TYR A CA 1
ATOM 751 C C . TYR A 1 99 ? -0.081 -3.227 -16.892 1.00 92.81 99 TYR A C 1
ATOM 753 O O . TYR A 1 99 ? -0.196 -3.311 -15.674 1.00 92.81 99 TYR A O 1
ATOM 761 N N . ILE A 1 100 ? -1.146 -3.136 -17.694 1.00 94.25 100 ILE A N 1
ATOM 762 C CA . ILE A 1 100 ? -2.524 -3.011 -17.191 1.00 94.25 100 ILE A CA 1
ATOM 763 C C . ILE A 1 100 ? -2.922 -4.230 -16.349 1.00 94.25 100 ILE A C 1
ATOM 765 O O . ILE A 1 100 ? -3.498 -4.078 -15.274 1.00 94.25 100 ILE A O 1
ATOM 769 N N . ILE A 1 101 ? -2.585 -5.438 -16.809 1.00 94.44 101 ILE A N 1
ATOM 770 C CA . ILE A 1 101 ? -2.897 -6.684 -16.096 1.00 94.44 101 ILE A CA 1
ATOM 771 C C . ILE A 1 101 ? -2.133 -6.731 -14.771 1.00 94.44 101 ILE A C 1
ATOM 773 O O . ILE A 1 101 ? -2.713 -7.037 -13.733 1.00 94.44 101 ILE A O 1
ATOM 777 N N . SER A 1 102 ? -0.855 -6.360 -14.794 1.00 95.19 102 SER A N 1
ATOM 778 C CA . SER A 1 102 ? -0.014 -6.278 -13.605 1.00 95.19 102 SER A CA 1
ATOM 779 C C . SER A 1 102 ? -0.569 -5.298 -12.564 1.00 95.19 102 SER A C 1
ATOM 781 O O . SER A 1 102 ? -0.653 -5.644 -11.384 1.00 95.19 102 SER A O 1
ATOM 783 N N . VAL A 1 103 ? -1.017 -4.111 -12.986 1.00 94.94 103 VAL A N 1
ATOM 784 C CA . VAL A 1 103 ? -1.651 -3.124 -12.097 1.00 94.94 103 VAL A CA 1
ATOM 785 C C . VAL A 1 103 ? -2.929 -3.691 -11.475 1.00 94.94 103 VAL A C 1
ATOM 787 O O . VAL A 1 103 ? -3.095 -3.618 -10.259 1.00 94.94 103 VAL A O 1
ATOM 790 N N . VAL A 1 104 ? -3.809 -4.300 -12.277 1.00 95.19 104 VAL A N 1
ATOM 791 C CA . VAL A 1 104 ? -5.079 -4.870 -11.791 1.00 95.19 104 VAL A CA 1
ATOM 792 C C . VAL A 1 104 ? -4.845 -6.016 -10.806 1.00 95.19 104 VAL A C 1
ATOM 794 O O . VAL A 1 104 ? -5.452 -6.030 -9.736 1.00 95.19 104 VAL A O 1
ATOM 797 N N . ILE A 1 105 ? -3.949 -6.954 -11.126 1.00 95.19 105 ILE A N 1
ATOM 798 C CA . ILE A 1 105 ? -3.611 -8.076 -10.239 1.00 95.19 105 ILE A CA 1
ATOM 799 C C . ILE A 1 105 ? -3.034 -7.554 -8.922 1.00 95.19 105 ILE A C 1
ATOM 801 O O . ILE A 1 105 ? -3.475 -7.966 -7.852 1.00 95.19 105 ILE A O 1
ATOM 805 N N . SER A 1 106 ? -2.099 -6.608 -8.986 1.00 95.19 106 SER A N 1
ATOM 806 C CA . SER A 1 106 ? -1.473 -6.035 -7.788 1.00 95.19 106 SER A CA 1
ATOM 807 C C . SER A 1 106 ? -2.485 -5.321 -6.904 1.00 95.19 106 SER A C 1
ATOM 809 O O . SER A 1 106 ? -2.474 -5.497 -5.687 1.00 95.19 106 SER A O 1
ATOM 811 N N . LEU A 1 107 ? -3.409 -4.572 -7.512 1.00 94.75 107 LEU A N 1
ATOM 812 C CA . LEU A 1 107 ? -4.487 -3.897 -6.801 1.00 94.75 107 LEU A CA 1
ATOM 813 C C . LEU A 1 107 ? -5.370 -4.899 -6.048 1.00 94.75 107 LEU A C 1
ATOM 815 O O . LEU A 1 107 ? -5.659 -4.704 -4.866 1.00 94.75 107 LEU A O 1
ATOM 819 N N . LEU A 1 108 ? -5.769 -5.984 -6.718 1.00 94.75 108 LEU A N 1
ATOM 820 C CA . LEU A 1 108 ? -6.560 -7.049 -6.104 1.00 94.75 108 LEU A CA 1
ATOM 821 C C . LEU A 1 108 ? -5.803 -7.715 -4.956 1.00 94.75 108 LEU A C 1
ATOM 823 O O . LEU A 1 108 ? -6.380 -7.888 -3.887 1.00 94.75 108 LEU A O 1
ATOM 827 N N . VAL A 1 109 ? -4.520 -8.036 -5.142 1.00 94.69 109 VAL A N 1
ATOM 828 C CA . VAL A 1 109 ? -3.689 -8.660 -4.102 1.00 94.69 109 VAL A CA 1
ATOM 829 C C . VAL A 1 109 ? -3.545 -7.747 -2.888 1.00 94.69 109 VAL A C 1
ATOM 831 O O . VAL A 1 109 ? -3.698 -8.219 -1.763 1.00 94.69 109 VAL A O 1
ATOM 834 N N . PHE A 1 110 ? -3.314 -6.447 -3.080 1.00 91.62 110 PHE A N 1
ATOM 835 C CA . PHE A 1 110 ? -3.181 -5.497 -1.972 1.00 91.62 110 PHE A CA 1
ATOM 836 C C . PHE A 1 110 ? -4.478 -5.409 -1.168 1.00 91.62 110 PHE A C 1
ATOM 838 O O . PHE A 1 110 ? -4.471 -5.609 0.047 1.00 91.62 110 PHE A O 1
ATOM 845 N N . VAL A 1 111 ? -5.610 -5.176 -1.838 1.00 90.81 111 VAL A N 1
ATOM 846 C CA . VAL A 1 111 ? -6.913 -5.062 -1.168 1.00 90.81 111 VAL A CA 1
ATOM 847 C C . VAL A 1 111 ? -7.324 -6.384 -0.515 1.00 90.81 111 VAL A C 1
ATOM 849 O O . VAL A 1 111 ? -7.851 -6.380 0.599 1.00 90.81 111 VAL A O 1
ATOM 852 N N . PHE A 1 112 ? -7.060 -7.518 -1.168 1.00 92.56 112 PHE A N 1
ATOM 853 C CA . PHE A 1 112 ? -7.299 -8.843 -0.602 1.00 92.56 112 PHE A CA 1
ATOM 854 C C . PHE A 1 112 ? -6.475 -9.058 0.667 1.00 92.56 112 PHE A C 1
ATOM 856 O O . PHE A 1 112 ? -7.036 -9.424 1.692 1.00 92.56 112 PHE A O 1
ATOM 863 N N . THR A 1 113 ? -5.175 -8.762 0.625 1.00 90.81 113 THR A N 1
ATOM 864 C CA . THR A 1 113 ? -4.258 -8.932 1.759 1.00 90.81 113 THR A CA 1
ATOM 865 C C . THR A 1 113 ? -4.691 -8.087 2.953 1.00 90.81 113 THR A C 1
ATOM 867 O O . THR A 1 113 ? -4.798 -8.602 4.062 1.00 90.81 113 THR A O 1
ATOM 870 N N . ILE A 1 114 ? -5.025 -6.811 2.725 1.00 86.69 114 ILE A N 1
ATOM 871 C CA . ILE A 1 114 ? -5.506 -5.911 3.783 1.00 86.69 114 ILE A CA 1
ATOM 872 C C . ILE A 1 114 ? -6.781 -6.468 4.431 1.00 86.69 114 ILE A C 1
ATOM 874 O O . ILE A 1 114 ? -6.893 -6.511 5.654 1.00 86.69 114 ILE A O 1
ATOM 878 N N . ASN A 1 115 ? -7.753 -6.905 3.627 1.00 85.19 115 ASN A N 1
ATOM 879 C CA . ASN A 1 115 ? -8.999 -7.445 4.170 1.00 85.19 115 ASN A CA 1
ATOM 880 C C . ASN A 1 115 ? -8.817 -8.824 4.819 1.00 85.19 115 ASN A C 1
ATOM 882 O O . ASN A 1 115 ? -9.504 -9.109 5.793 1.00 85.19 115 ASN A O 1
ATOM 886 N N . ALA A 1 116 ? -7.886 -9.648 4.334 1.00 89.12 116 ALA A N 1
ATOM 887 C CA . ALA A 1 116 ? -7.558 -10.939 4.928 1.00 89.12 116 ALA A CA 1
ATOM 888 C C . ALA A 1 116 ? -6.952 -10.775 6.329 1.00 89.12 116 ALA A C 1
ATOM 890 O O . ALA A 1 116 ? -7.395 -11.449 7.254 1.00 89.12 116 ALA A O 1
ATOM 891 N N . PHE A 1 117 ? -6.008 -9.841 6.511 1.00 85.31 117 PHE A N 1
ATOM 892 C CA . PHE A 1 117 ? -5.467 -9.530 7.838 1.00 85.31 117 PHE A CA 1
ATOM 893 C C . PHE A 1 117 ? -6.551 -9.008 8.787 1.00 85.31 117 PHE A C 1
ATOM 895 O O . PHE A 1 117 ? -6.666 -9.520 9.894 1.00 85.31 117 PHE A O 1
ATOM 902 N N . ASN A 1 118 ? -7.400 -8.079 8.331 1.00 80.12 118 ASN A N 1
ATOM 903 C CA . ASN A 1 118 ? -8.520 -7.569 9.134 1.00 80.12 118 ASN A CA 1
ATOM 904 C C . ASN A 1 118 ? -9.525 -8.667 9.539 1.00 80.12 118 ASN A C 1
ATOM 906 O O . ASN A 1 118 ? -10.094 -8.603 10.623 1.00 80.12 118 ASN A O 1
ATOM 910 N N . LEU A 1 119 ? -9.761 -9.658 8.670 1.00 82.44 119 LEU A N 1
ATOM 911 C CA . LEU A 1 119 ? -10.661 -10.780 8.952 1.00 82.44 119 LEU A CA 1
ATOM 912 C C . LEU A 1 119 ? -10.059 -11.752 9.977 1.00 82.44 119 LEU A C 1
ATOM 914 O O . LEU A 1 119 ? -10.777 -12.271 10.825 1.00 82.44 119 LEU A O 1
ATOM 918 N N . ILE A 1 120 ? -8.748 -12.004 9.906 1.00 84.75 120 ILE A N 1
ATOM 919 C CA . ILE A 1 120 ? -8.044 -12.865 10.869 1.00 84.75 120 ILE A CA 1
ATOM 920 C C . ILE A 1 120 ? -7.942 -12.186 12.242 1.00 84.75 120 ILE A C 1
ATOM 922 O O . ILE A 1 120 ? -8.064 -12.870 13.256 1.00 84.75 120 ILE A O 1
ATOM 926 N N . ASP A 1 121 ? -7.750 -10.863 12.279 1.00 73.94 121 ASP A N 1
ATOM 927 C CA . ASP A 1 121 ? -7.648 -10.081 13.523 1.00 73.94 121 ASP A CA 1
ATOM 928 C C . ASP A 1 121 ? -8.993 -9.964 14.274 1.00 73.94 121 ASP A C 1
ATOM 930 O O . ASP A 1 121 ? -9.044 -9.537 15.426 1.00 73.94 121 ASP A O 1
ATOM 934 N N . GLY A 1 122 ? -10.088 -10.435 13.669 1.00 60.62 122 GLY A N 1
ATOM 935 C CA . GLY A 1 122 ? -11.351 -10.661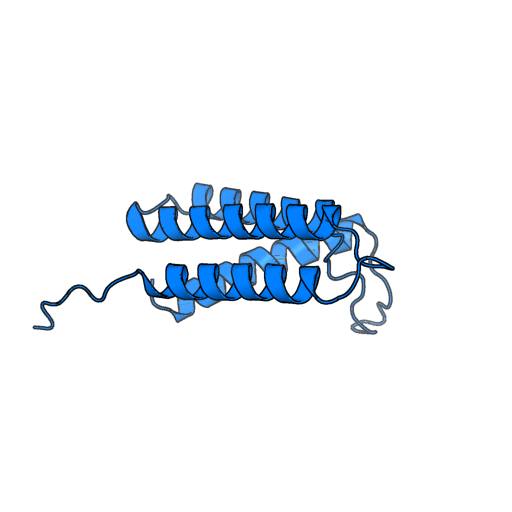 14.369 1.00 60.62 122 GLY A CA 1
ATOM 936 C C . GLY A 1 122 ? -12.297 -9.464 14.403 1.00 60.62 122 GLY A C 1
ATOM 937 O O . GLY A 1 122 ? -13.001 -9.288 15.401 1.00 60.62 122 GLY A O 1
ATOM 938 N N . ILE A 1 123 ? -12.350 -8.671 13.323 1.00 50.31 123 ILE A N 1
ATOM 939 C CA . ILE A 1 123 ? -13.590 -7.939 12.990 1.00 50.31 123 ILE A CA 1
ATOM 940 C C . ILE A 1 123 ? -14.713 -8.946 12.715 1.00 50.31 123 ILE A C 1
ATOM 942 O O . ILE A 1 123 ? -14.456 -9.928 11.981 1.00 50.31 123 ILE A O 1
#

Secondary structure (DSSP, 8-state):
-------TTHHHHHHHHHHHHHHHHHHHS-TTS--HHHHHHHHHHHHHHHHHHHHHHHH---HHHHHHHHHHHHHHHHHHH--S----TTGGG-----HHHHHHHHHHHHHHHHHHHHHHTT-

Radius of gyration: 17.28 Å; chains: 1; bounding box: 43×33×52 Å

Sequence (123 aa):
MHTKKTPNLGGVGIFIAFSLSIMILGGLKSFEHFQIGQLLLLLAAITIMFFLGVKDDLIGISPKKKFLGQAMAAALVILVTDVRINNLDGLFGIWELPYIISVVISLLVFVFTINAFNLIDGI

pLDDT: mean 81.18, std 12.08, range [42.66, 95.19]